Protein AF-A0A2H9LPQ9-F1 (afdb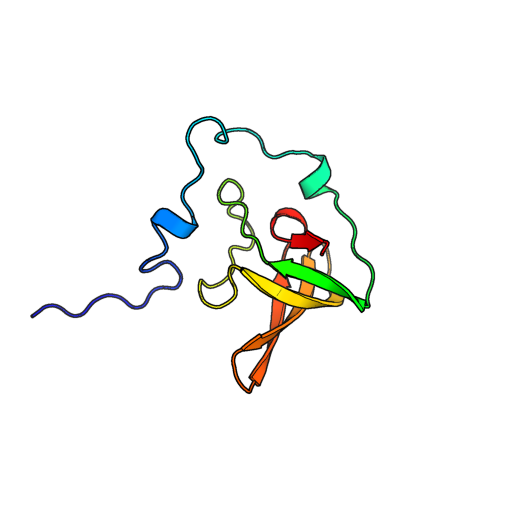_monomer_lite)

Sequence (96 aa):
MVTRCHGPQQNTRDKLKKKTGTKGKISVVKYLQEFKVGDNVLINVEPGFKKNLIHRRFMKKSGIVVEKRGEAYRVRVKDLNKEKDVFVLPVHLKRL

Radius of gyration: 14.33 Å; chains: 1; bounding box: 46×24×32 Å

Foldseek 3Di:
DDDDDPDLCPPCVVLLDDDPVRDDDQDPCLQPDDDDFFFKKFQADNNNDDPQDDRPQRHRFIFTFHDDDPQWTFTWTDNPPDIDTGTGHSSRIDGD

Secondary structure (DSSP, 8-state):
-PPPP--TTTT-TTTTPPPTTS-SPPPHHHHS----TT-EEEE---TT--TTPPPTTTTT-EEEEEEEETTEEEEEEEETTEEEEEEE-GGGEEE-

Structure (mmCIF, N/CA/C/O backbone):
data_AF-A0A2H9LPQ9-F1
#
_entry.id   AF-A0A2H9LPQ9-F1
#
loop_
_atom_site.group_PDB
_atom_site.id
_atom_site.type_symbol
_atom_site.label_atom_id
_atom_site.label_alt_id
_atom_site.label_comp_id
_atom_site.label_asym_id
_atom_site.label_entity_id
_atom_site.label_seq_id
_atom_site.pdbx_PDB_ins_code
_atom_site.Cartn_x
_atom_site.Cartn_y
_atom_site.Cartn_z
_atom_site.occupancy
_atom_site.B_iso_or_equiv
_atom_site.auth_seq_id
_atom_site.auth_comp_id
_atom_site.auth_asym_id
_atom_site.auth_atom_id
_atom_site.pdbx_PDB_model_num
ATOM 1 N N . MET A 1 1 ? 34.465 -7.090 12.716 1.00 63.09 1 MET A N 1
ATOM 2 C CA . MET A 1 1 ? 33.338 -6.276 12.199 1.00 63.09 1 MET A CA 1
ATOM 3 C C . MET A 1 1 ? 32.138 -7.204 12.033 1.00 63.09 1 MET A C 1
ATOM 5 O O . MET A 1 1 ? 32.320 -8.263 11.450 1.00 63.09 1 MET A O 1
ATOM 9 N N . VAL A 1 2 ? 30.963 -6.893 12.593 1.00 84.31 2 VAL A N 1
ATOM 10 C CA . VAL A 1 2 ? 29.794 -7.803 12.554 1.00 84.31 2 VAL A CA 1
ATOM 11 C C . VAL A 1 2 ? 28.938 -7.518 11.318 1.00 84.31 2 VAL A C 1
ATOM 13 O O . VAL A 1 2 ? 28.628 -6.361 11.024 1.00 84.31 2 VAL A O 1
ATOM 16 N N . THR A 1 3 ? 28.549 -8.566 10.592 1.00 86.38 3 THR A N 1
ATOM 17 C CA . THR A 1 3 ? 27.663 -8.474 9.426 1.00 86.38 3 THR A CA 1
ATOM 18 C C . THR A 1 3 ? 26.216 -8.235 9.858 1.00 86.38 3 THR A C 1
ATOM 20 O O . THR A 1 3 ? 25.721 -8.796 10.833 1.00 86.38 3 THR A O 1
ATOM 23 N N . ARG A 1 4 ? 25.509 -7.356 9.141 1.00 85.19 4 ARG A N 1
ATOM 24 C CA . ARG A 1 4 ? 24.104 -7.043 9.437 1.00 85.19 4 ARG A CA 1
ATOM 25 C C . ARG A 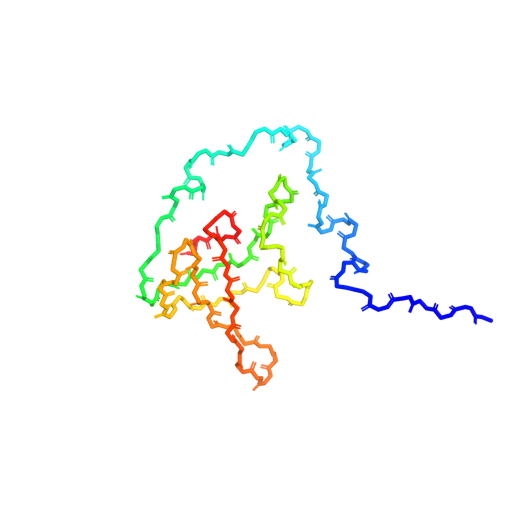1 4 ? 23.171 -8.091 8.831 1.00 85.19 4 ARG A C 1
ATOM 27 O O . ARG A 1 4 ? 23.382 -8.541 7.709 1.00 85.19 4 ARG A O 1
ATOM 34 N N . CYS A 1 5 ? 22.077 -8.394 9.526 1.00 88.19 5 CYS A N 1
ATOM 35 C CA . CYS A 1 5 ? 21.021 -9.261 9.008 1.00 88.19 5 CYS A CA 1
ATOM 36 C C . CYS A 1 5 ? 20.238 -8.577 7.873 1.00 88.19 5 CYS A C 1
ATOM 38 O O . CYS A 1 5 ? 19.763 -7.450 8.030 1.00 88.19 5 CYS A O 1
ATOM 40 N N . HIS A 1 6 ? 20.026 -9.289 6.762 1.00 88.06 6 HIS A N 1
ATOM 41 C CA . HIS A 1 6 ? 19.369 -8.782 5.546 1.00 88.06 6 HIS A CA 1
ATOM 42 C C . HIS A 1 6 ? 17.854 -9.051 5.497 1.00 88.06 6 HIS A C 1
ATOM 44 O O . HIS A 1 6 ? 17.285 -9.320 4.442 1.00 88.06 6 HIS A O 1
ATOM 50 N N . GLY A 1 7 ? 17.172 -8.968 6.641 1.00 91.12 7 GLY A N 1
ATOM 51 C CA . GLY A 1 7 ? 15.738 -9.257 6.732 1.00 91.12 7 GLY A CA 1
ATOM 52 C C . GLY A 1 7 ? 14.855 -8.241 5.985 1.00 91.12 7 GLY A C 1
ATOM 53 O O . GLY A 1 7 ? 15.273 -7.099 5.754 1.00 91.12 7 GLY A O 1
ATOM 54 N N . PRO A 1 8 ? 13.592 -8.584 5.675 1.00 89.81 8 PRO A N 1
ATOM 55 C CA . PRO A 1 8 ? 12.675 -7.760 4.870 1.00 89.81 8 PRO A CA 1
ATOM 56 C C . PRO A 1 8 ? 12.347 -6.379 5.474 1.00 89.81 8 PRO A C 1
ATOM 58 O O . PRO A 1 8 ? 11.951 -5.468 4.746 1.00 89.81 8 PRO A O 1
ATOM 61 N N . GLN A 1 9 ? 12.574 -6.196 6.782 1.00 89.88 9 GLN A N 1
ATOM 62 C CA . GLN A 1 9 ? 12.317 -4.960 7.545 1.00 89.88 9 GLN A CA 1
ATOM 63 C C . GLN A 1 9 ? 13.583 -4.264 8.094 1.00 89.88 9 GLN A C 1
ATOM 65 O O . GLN A 1 9 ? 13.510 -3.263 8.800 1.00 89.88 9 GLN A O 1
ATOM 70 N N . GLN A 1 10 ? 14.783 -4.736 7.757 1.00 92.69 10 GLN A N 1
ATOM 71 C CA . GLN A 1 10 ? 16.014 -3.967 7.980 1.00 92.69 10 GLN A CA 1
ATOM 72 C C . GLN A 1 10 ? 15.899 -2.521 7.429 1.00 92.69 10 GLN A C 1
ATOM 74 O O . GLN A 1 10 ? 15.354 -2.280 6.349 1.00 92.69 10 GLN A O 1
ATOM 79 N N . ASN A 1 11 ? 16.413 -1.537 8.171 1.00 90.44 11 ASN A N 1
ATOM 80 C CA . ASN A 1 11 ? 16.408 -0.114 7.795 1.00 90.44 11 ASN A CA 1
ATOM 81 C C . ASN A 1 11 ? 15.012 0.468 7.465 1.00 90.44 11 ASN A C 1
ATOM 83 O O . ASN A 1 11 ? 14.906 1.431 6.702 1.00 90.44 11 ASN A O 1
ATOM 87 N N . THR A 1 12 ? 13.925 -0.094 8.012 1.00 92.19 12 THR A N 1
ATOM 88 C CA . THR A 1 12 ? 12.566 0.460 7.846 1.00 92.19 12 THR A CA 1
ATOM 89 C C . THR A 1 12 ? 12.030 1.164 9.086 1.00 92.19 12 THR A C 1
ATOM 91 O O . THR A 1 12 ? 10.857 1.527 9.084 1.00 92.19 12 THR A O 1
ATOM 94 N N . ARG A 1 13 ? 12.858 1.388 10.120 1.00 91.31 13 ARG A N 1
ATOM 95 C CA . ARG A 1 13 ? 12.453 2.026 11.387 1.00 91.31 13 ARG A CA 1
ATOM 96 C C . ARG A 1 13 ? 11.611 3.278 11.147 1.00 91.31 13 ARG A C 1
ATOM 98 O O . ARG A 1 13 ? 10.479 3.326 11.605 1.00 91.31 13 ARG A O 1
ATOM 105 N N . ASP A 1 14 ? 12.118 4.233 10.370 1.00 91.12 14 ASP A N 1
ATOM 106 C CA . ASP A 1 14 ? 11.394 5.484 10.115 1.00 91.12 14 ASP A CA 1
ATOM 107 C C . ASP A 1 14 ? 10.334 5.346 9.014 1.00 91.12 14 ASP A C 1
ATOM 109 O O . ASP A 1 14 ? 9.314 6.025 9.051 1.00 91.12 14 ASP A O 1
ATOM 113 N N . LYS A 1 15 ? 10.514 4.410 8.070 1.00 90.19 15 LYS A N 1
ATOM 114 C CA . LYS A 1 15 ? 9.544 4.148 6.988 1.00 90.19 15 LYS A CA 1
ATOM 115 C C . LYS A 1 15 ? 8.233 3.551 7.506 1.00 90.19 15 LYS A C 1
ATOM 117 O O . LYS A 1 15 ? 7.180 3.834 6.950 1.00 90.19 15 LYS A O 1
ATOM 122 N N . LEU A 1 16 ? 8.308 2.729 8.552 1.00 91.94 16 LEU A N 1
ATOM 123 C CA . LEU A 1 16 ? 7.161 2.114 9.222 1.00 91.94 16 LEU A CA 1
ATOM 124 C C . LEU A 1 16 ? 6.757 2.872 10.496 1.00 91.94 16 LEU A C 1
ATOM 126 O O . LEU A 1 16 ? 5.865 2.442 11.226 1.00 91.94 16 LEU A O 1
ATOM 130 N N . LYS A 1 17 ? 7.389 4.009 10.795 1.00 92.50 17 LYS A N 1
ATOM 131 C CA . LYS A 1 17 ? 7.012 4.827 11.944 1.00 92.50 17 LYS A CA 1
ATOM 132 C C . LYS A 1 17 ? 5.828 5.714 11.573 1.00 92.50 17 LYS A C 1
ATOM 134 O O . LYS A 1 17 ? 5.906 6.531 10.662 1.00 92.50 17 LYS A O 1
ATOM 139 N N . LYS A 1 18 ? 4.739 5.609 12.334 1.00 91.06 18 LYS A N 1
ATOM 140 C CA . LYS A 1 18 ? 3.651 6.595 12.285 1.00 91.06 18 LYS A CA 1
ATOM 141 C C . LYS A 1 18 ? 4.057 7.900 12.966 1.00 91.06 18 LYS A C 1
ATOM 143 O O . LYS A 1 18 ? 4.713 7.879 14.013 1.00 91.06 18 LYS A O 1
ATOM 148 N N . LYS A 1 19 ? 3.597 9.029 12.418 1.00 91.88 19 LYS A N 1
ATOM 149 C CA . LYS A 1 19 ? 3.750 10.348 13.046 1.00 91.88 19 LYS A CA 1
ATOM 150 C C . LYS A 1 19 ? 2.970 10.385 14.363 1.00 91.88 19 LYS A C 1
ATOM 152 O O . LYS A 1 19 ? 1.870 9.830 14.457 1.00 91.88 19 LYS A O 1
ATOM 157 N N . THR A 1 20 ? 3.527 11.040 15.374 1.00 89.88 20 THR A N 1
ATOM 158 C CA . THR A 1 20 ? 2.823 11.329 16.630 1.00 89.88 20 THR A CA 1
ATOM 159 C C . THR A 1 20 ? 1.497 12.039 16.318 1.00 89.88 20 THR A C 1
ATOM 161 O O . THR A 1 20 ? 1.469 12.920 15.465 1.00 89.88 20 THR A O 1
ATOM 164 N N . GLY A 1 21 ? 0.389 11.582 16.912 1.00 87.88 21 GLY A N 1
ATOM 165 C CA . GLY A 1 21 ? -0.974 12.055 16.611 1.00 87.88 21 GLY A CA 1
ATOM 166 C C . GLY A 1 21 ? -1.723 11.285 15.511 1.00 87.88 21 GLY A C 1
ATOM 167 O O . GLY A 1 21 ? -2.942 11.297 15.489 1.00 87.88 21 GLY A O 1
ATOM 168 N N . THR A 1 22 ? -1.028 10.535 14.644 1.00 88.19 22 THR A N 1
ATOM 169 C CA . THR A 1 22 ? -1.665 9.670 13.612 1.00 88.19 22 THR A CA 1
ATOM 170 C C . THR A 1 22 ? -1.744 8.193 14.022 1.00 88.19 22 THR A C 1
ATOM 172 O O . THR A 1 22 ? -2.108 7.312 13.235 1.00 88.19 22 THR A O 1
ATOM 175 N N . LYS A 1 23 ? -1.334 7.900 15.260 1.00 86.06 23 LYS A N 1
ATOM 176 C CA . LYS A 1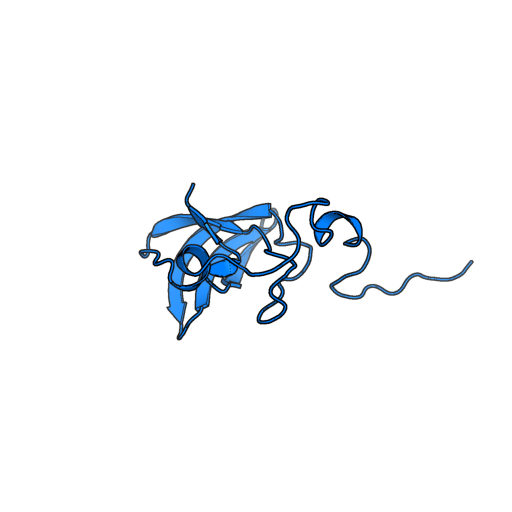 23 ? -1.388 6.565 15.862 1.00 86.06 23 LYS A CA 1
ATOM 177 C C . LYS A 1 23 ? -2.826 6.261 16.290 1.00 86.06 23 LYS A C 1
ATOM 179 O O . LYS A 1 23 ? -3.527 7.157 16.735 1.00 86.06 23 LYS A O 1
ATOM 184 N N . GLY A 1 24 ? -3.237 4.999 16.189 1.00 86.69 24 GLY A N 1
ATOM 185 C CA . GLY A 1 24 ? -4.581 4.559 16.565 1.00 86.69 24 GLY A CA 1
ATOM 186 C C . GLY A 1 24 ? -5.293 3.818 15.439 1.00 86.69 24 GLY A C 1
ATOM 187 O O . GLY A 1 24 ? -4.642 3.195 14.592 1.00 86.69 24 GLY A O 1
ATOM 188 N N . LYS A 1 25 ? -6.630 3.881 15.465 1.00 87.69 25 LYS A N 1
ATOM 189 C CA . LYS A 1 25 ? -7.519 3.173 14.536 1.00 87.69 25 LYS A CA 1
ATOM 190 C C . LYS A 1 25 ? -7.257 3.594 13.088 1.00 87.69 25 LYS A C 1
ATOM 192 O O . LYS A 1 25 ? -6.960 4.750 12.796 1.00 87.69 25 LYS A O 1
ATOM 197 N N . ILE A 1 26 ? -7.351 2.626 12.184 1.00 87.38 26 ILE A N 1
ATOM 198 C CA . ILE A 1 26 ? -7.256 2.855 10.741 1.00 87.38 26 ILE A CA 1
ATOM 199 C C . ILE A 1 26 ? -8.633 3.309 10.251 1.00 87.38 26 ILE A C 1
ATOM 201 O O . ILE A 1 26 ? -9.653 2.877 10.786 1.00 87.38 26 ILE A O 1
ATOM 205 N N . SER A 1 27 ? -8.676 4.184 9.246 1.00 88.44 27 SER A N 1
ATOM 206 C CA . SER A 1 27 ? -9.943 4.596 8.651 1.00 88.44 27 SER A CA 1
ATOM 207 C C . SER A 1 27 ? -10.602 3.428 7.914 1.00 88.44 27 SER A C 1
ATOM 209 O O . SER A 1 27 ? -9.979 2.769 7.081 1.00 88.44 27 SER A O 1
ATOM 211 N N . VAL A 1 28 ? -11.891 3.211 8.181 1.00 91.31 28 VAL A N 1
ATOM 212 C CA . VAL A 1 28 ? -12.695 2.164 7.526 1.00 91.31 28 VAL A CA 1
ATOM 213 C C . VAL A 1 28 ? -12.726 2.367 6.007 1.00 91.31 28 VAL A C 1
ATOM 215 O O . VAL A 1 28 ? -12.613 1.412 5.249 1.00 91.31 28 VAL A O 1
ATOM 218 N N . VAL A 1 29 ? -12.741 3.627 5.562 1.00 92.12 29 VAL A N 1
ATOM 219 C CA . VAL A 1 29 ? -12.696 4.007 4.141 1.00 92.12 29 VAL A CA 1
ATOM 220 C C . VAL A 1 29 ? -11.455 3.459 3.426 1.00 92.12 29 VAL A C 1
ATOM 222 O O . VAL A 1 29 ? -11.567 2.980 2.306 1.00 92.12 29 VAL A O 1
ATOM 225 N N . LYS A 1 30 ? -10.275 3.468 4.067 1.00 90.12 30 LYS A N 1
ATOM 226 C CA . LYS A 1 30 ? -9.058 2.883 3.469 1.00 90.12 30 LYS A CA 1
ATOM 227 C C . LYS A 1 30 ? -9.137 1.361 3.375 1.00 90.12 30 LYS A C 1
ATOM 229 O O . LYS A 1 30 ? -8.522 0.768 2.497 1.00 90.12 30 LYS A O 1
ATOM 234 N N . TYR A 1 31 ? -9.845 0.728 4.307 1.00 90.62 31 TYR A N 1
ATOM 235 C CA . TYR A 1 31 ? -10.000 -0.722 4.328 1.00 90.62 31 TYR A CA 1
ATOM 236 C C . TYR A 1 31 ? -10.917 -1.214 3.210 1.00 90.62 31 TYR A C 1
ATOM 238 O O . TYR A 1 31 ? -10.596 -2.188 2.538 1.00 90.62 31 TYR A O 1
ATOM 246 N N . LEU A 1 32 ? -12.019 -0.499 2.981 1.00 92.50 32 LEU A N 1
ATOM 247 C CA . LEU A 1 32 ? -13.031 -0.828 1.976 1.00 92.50 32 LEU A CA 1
ATOM 248 C C . LEU A 1 32 ? -12.766 -0.176 0.611 1.00 92.50 32 LEU A C 1
ATOM 250 O O . LEU A 1 32 ? -13.651 -0.141 -0.235 1.00 92.50 32 LEU A O 1
ATOM 254 N N . GLN A 1 33 ? -11.569 0.371 0.389 1.00 92.75 33 GLN A N 1
ATOM 255 C CA . GLN A 1 33 ? -11.257 1.046 -0.862 1.00 92.75 33 GLN A CA 1
ATOM 256 C C . GLN A 1 33 ? -11.241 0.060 -2.037 1.00 92.75 33 GLN A C 1
ATOM 258 O O . GLN A 1 33 ? -10.580 -0.983 -2.000 1.00 92.75 33 GLN A O 1
ATOM 263 N N . GLU A 1 34 ? -11.923 0.434 -3.116 1.00 94.25 34 GLU A N 1
ATOM 264 C CA . GLU A 1 34 ? -11.969 -0.338 -4.351 1.00 94.25 34 GLU A CA 1
ATOM 265 C C . GLU A 1 34 ? -11.100 0.287 -5.441 1.00 94.25 34 GLU A C 1
ATOM 267 O O . GLU A 1 34 ? -11.006 1.511 -5.563 1.00 94.25 34 GLU A O 1
ATOM 272 N N . PHE A 1 35 ? -10.466 -0.574 -6.236 1.00 95.06 35 PHE A N 1
ATOM 273 C CA . PHE A 1 35 ? -9.650 -0.186 -7.382 1.00 95.06 35 PHE A CA 1
ATOM 274 C C . PHE A 1 35 ? -10.072 -0.981 -8.611 1.00 95.06 35 PHE A C 1
ATOM 276 O O . PHE A 1 35 ? -10.399 -2.169 -8.512 1.00 95.06 35 PHE A O 1
ATOM 283 N N . LYS A 1 36 ? -10.043 -0.327 -9.770 1.00 95.25 36 LYS A N 1
ATOM 284 C CA . LYS A 1 36 ? -10.319 -0.955 -11.060 1.00 95.25 36 LYS A CA 1
ATOM 285 C C . LYS A 1 36 ? -9.019 -1.409 -11.713 1.00 95.25 36 LYS A C 1
ATOM 287 O O . LYS A 1 36 ? -7.939 -0.884 -11.446 1.00 95.25 36 LYS A O 1
ATOM 292 N N . VAL A 1 37 ? -9.129 -2.402 -12.589 1.00 95.81 37 VAL A N 1
ATOM 293 C CA . VAL A 1 37 ? -8.013 -2.815 -13.444 1.00 95.81 37 VAL A CA 1
ATOM 294 C C . VAL A 1 37 ? -7.612 -1.634 -14.329 1.00 95.81 37 VAL A C 1
ATOM 296 O O . VAL A 1 37 ? -8.473 -0.974 -14.904 1.00 95.81 37 VAL A O 1
ATOM 299 N N . GLY A 1 38 ? -6.313 -1.352 -14.402 1.00 95.56 38 GLY A N 1
ATOM 300 C CA . GLY A 1 38 ? -5.757 -0.196 -15.104 1.00 95.56 38 GLY A CA 1
ATOM 301 C C . GLY A 1 38 ? -5.562 1.052 -14.237 1.00 95.56 38 GLY A C 1
ATOM 302 O O . GLY A 1 38 ? -4.907 1.986 -14.691 1.00 95.56 38 GLY A O 1
ATOM 303 N N . ASP A 1 39 ? -6.053 1.081 -12.991 1.00 96.25 39 ASP A N 1
ATOM 304 C CA . ASP A 1 39 ? -5.832 2.231 -12.108 1.00 96.25 39 ASP A CA 1
ATOM 305 C C . ASP A 1 39 ? -4.349 2.372 -11.719 1.00 96.25 39 ASP A C 1
ATOM 307 O O . ASP A 1 39 ? -3.681 1.401 -11.339 1.00 96.25 39 ASP A O 1
ATOM 311 N N . ASN A 1 40 ? -3.864 3.617 -11.744 1.00 96.19 40 ASN A N 1
ATOM 312 C CA . ASN A 1 40 ? -2.556 3.990 -11.218 1.00 96.19 40 ASN A CA 1
ATOM 313 C C . ASN A 1 40 ? -2.622 4.126 -9.695 1.00 96.19 40 ASN A C 1
ATOM 315 O O . ASN A 1 40 ? -3.382 4.929 -9.143 1.00 96.19 40 ASN A O 1
ATOM 319 N N . VAL A 1 41 ? -1.790 3.352 -9.006 1.00 96.75 41 VAL A N 1
ATOM 320 C CA . VAL A 1 41 ? -1.757 3.308 -7.544 1.00 96.75 41 VAL A CA 1
ATOM 321 C C . VAL A 1 41 ? -0.342 3.476 -7.015 1.00 96.75 41 VAL A C 1
ATOM 323 O O . VAL A 1 41 ? 0.636 2.989 -7.580 1.00 96.75 41 VAL A O 1
ATOM 326 N N . LEU A 1 42 ? -0.235 4.156 -5.880 1.00 95.88 42 LEU A N 1
ATOM 327 C CA . LEU A 1 42 ? 0.970 4.258 -5.076 1.00 95.88 42 LEU A CA 1
ATOM 328 C C . LEU A 1 42 ? 0.903 3.249 -3.929 1.00 95.88 42 LEU A C 1
ATOM 330 O O . LEU A 1 42 ? -0.035 3.259 -3.130 1.00 95.88 42 LEU A O 1
ATOM 334 N N . ILE A 1 43 ? 1.943 2.431 -3.795 1.00 94.94 43 ILE A N 1
ATOM 335 C CA . ILE A 1 43 ? 2.112 1.518 -2.666 1.00 94.94 43 ILE A CA 1
ATOM 336 C C . ILE A 1 43 ? 2.598 2.321 -1.458 1.00 94.94 43 ILE A C 1
ATOM 338 O O . ILE A 1 43 ? 3.791 2.595 -1.305 1.00 94.94 43 ILE A O 1
ATOM 342 N N . ASN A 1 44 ? 1.679 2.702 -0.577 1.00 93.25 44 ASN A N 1
ATOM 343 C CA . ASN A 1 44 ? 1.975 3.426 0.652 1.00 93.25 44 ASN A CA 1
ATOM 344 C C . ASN A 1 44 ? 1.573 2.587 1.868 1.00 93.25 44 ASN A C 1
ATOM 346 O O . ASN A 1 44 ? 0.407 2.520 2.249 1.00 93.25 44 ASN A O 1
ATOM 350 N N . VAL A 1 45 ? 2.563 1.943 2.487 1.00 93.44 45 VAL A N 1
ATOM 351 C CA . VAL A 1 45 ? 2.333 1.014 3.596 1.00 93.44 45 VAL A CA 1
ATOM 352 C C . VAL A 1 45 ? 1.827 1.761 4.826 1.00 93.44 45 VAL A C 1
ATOM 354 O O . VAL A 1 45 ? 2.574 2.480 5.480 1.00 93.44 45 VAL A O 1
ATOM 357 N N . GLU A 1 46 ? 0.559 1.543 5.161 1.00 92.12 46 GLU A N 1
ATOM 358 C CA . GLU A 1 46 ? -0.045 1.895 6.447 1.00 92.12 46 GLU A CA 1
ATOM 359 C C . GLU A 1 46 ? 0.550 1.054 7.605 1.00 92.12 46 GLU A C 1
ATOM 361 O O . GLU A 1 46 ? 0.196 -0.115 7.752 1.00 92.12 46 GLU A O 1
ATOM 366 N N . PRO A 1 47 ? 1.409 1.607 8.487 1.00 90.31 47 PRO A N 1
ATOM 367 C CA . PRO A 1 47 ? 2.154 0.789 9.452 1.00 90.31 47 PRO A CA 1
ATOM 368 C C . PRO A 1 47 ? 1.320 0.259 10.626 1.00 90.31 47 PRO A C 1
ATOM 370 O O . PRO A 1 47 ? 1.769 -0.606 11.374 1.00 90.31 47 PRO A O 1
ATOM 373 N N . GLY A 1 48 ? 0.114 0.804 10.818 1.00 89.06 48 GLY A N 1
ATOM 374 C CA . GLY A 1 48 ? -0.831 0.330 11.834 1.00 89.06 48 GLY A CA 1
ATOM 375 C C . GLY A 1 48 ? -1.491 -0.994 11.455 1.00 89.06 48 GLY A C 1
ATOM 376 O O . GLY A 1 48 ? -2.091 -1.634 12.311 1.00 89.06 48 GLY A O 1
ATOM 377 N N . PHE A 1 49 ? -1.367 -1.406 10.191 1.00 90.50 49 PHE A N 1
ATOM 378 C CA . PHE A 1 49 ? -1.911 -2.646 9.671 1.00 90.50 49 PHE A CA 1
ATOM 379 C C . PHE A 1 49 ? -0.761 -3.572 9.275 1.00 90.50 49 PHE A C 1
ATOM 381 O O . PHE A 1 49 ? 0.056 -3.229 8.425 1.00 90.50 49 PHE A O 1
ATOM 388 N N . LYS A 1 50 ? -0.651 -4.730 9.935 1.00 87.25 50 LYS A N 1
ATOM 389 C CA . LYS A 1 50 ? 0.485 -5.647 9.734 1.00 87.25 50 LYS A CA 1
ATOM 390 C C . LYS A 1 50 ? 0.206 -6.775 8.735 1.00 87.25 50 LYS A C 1
ATOM 392 O O . LYS A 1 50 ? 1.152 -7.411 8.273 1.00 87.25 50 LYS A O 1
ATOM 397 N N . LYS A 1 51 ? -1.063 -7.052 8.414 1.00 88.62 51 LYS A N 1
ATOM 398 C CA . LYS A 1 51 ? -1.436 -8.107 7.458 1.00 88.62 51 LYS A CA 1
ATOM 399 C C . LYS A 1 51 ? -0.978 -7.683 6.060 1.00 88.62 51 LYS A C 1
ATOM 401 O O . LYS A 1 51 ? -1.256 -6.568 5.644 1.00 88.62 51 LYS A O 1
ATOM 406 N N . ASN A 1 52 ? -0.303 -8.588 5.347 1.00 89.81 52 ASN A N 1
ATOM 407 C CA . ASN A 1 52 ? 0.252 -8.343 4.010 1.00 89.81 52 ASN A CA 1
ATOM 408 C C . ASN A 1 52 ? 1.245 -7.158 3.958 1.00 89.81 52 ASN A C 1
ATOM 410 O O . ASN A 1 52 ? 1.148 -6.248 3.134 1.00 89.81 52 ASN A O 1
ATOM 414 N N . LEU A 1 53 ? 2.215 -7.172 4.877 1.00 88.62 53 LEU A N 1
ATOM 415 C CA . LEU A 1 53 ? 3.325 -6.225 4.880 1.00 88.62 53 LEU A CA 1
ATOM 416 C C . LEU A 1 53 ? 4.254 -6.482 3.692 1.00 88.62 53 LEU A C 1
ATOM 418 O O . LEU A 1 53 ? 4.801 -7.568 3.510 1.00 88.62 53 LEU A O 1
ATOM 422 N N . ILE A 1 54 ? 4.467 -5.437 2.907 1.00 91.69 54 ILE A N 1
ATOM 423 C CA . ILE A 1 54 ? 5.216 -5.508 1.658 1.00 91.69 54 ILE A CA 1
ATOM 424 C C . ILE A 1 54 ? 6.715 -5.381 1.942 1.00 91.69 54 ILE A C 1
ATOM 426 O O . ILE A 1 54 ? 7.143 -4.657 2.846 1.00 91.69 54 ILE A O 1
ATOM 430 N N . HIS A 1 55 ? 7.540 -6.040 1.126 1.00 92.38 55 HIS A N 1
ATOM 431 C CA . HIS A 1 55 ? 8.991 -5.891 1.194 1.00 92.38 55 HIS A CA 1
ATOM 432 C C . HIS A 1 55 ? 9.417 -4.422 1.005 1.00 92.38 55 HIS A C 1
ATOM 434 O O . HIS A 1 55 ? 8.912 -3.727 0.119 1.00 92.38 55 HIS A O 1
ATOM 440 N N . ARG A 1 56 ? 10.420 -3.952 1.770 1.00 91.75 56 ARG A N 1
ATOM 441 C CA . ARG A 1 56 ? 10.856 -2.535 1.779 1.00 91.75 56 ARG A CA 1
ATOM 442 C C . ARG A 1 56 ? 11.190 -1.931 0.415 1.00 91.75 56 ARG A C 1
ATOM 444 O O . ARG A 1 56 ? 11.192 -0.713 0.272 1.00 91.75 56 ARG A O 1
ATOM 451 N N . ARG A 1 57 ? 11.522 -2.778 -0.560 1.00 91.38 57 ARG A N 1
ATOM 452 C CA . ARG A 1 57 ? 11.887 -2.385 -1.927 1.00 91.38 57 ARG A CA 1
ATOM 453 C C . ARG A 1 57 ? 10.706 -1.800 -2.704 1.00 91.38 57 ARG A C 1
ATOM 455 O O . ARG A 1 57 ? 10.910 -0.917 -3.528 1.00 91.38 57 ARG A O 1
ATOM 462 N N . PHE A 1 58 ? 9.496 -2.275 -2.422 1.00 93.38 58 PHE A N 1
ATOM 463 C CA . PHE A 1 58 ? 8.283 -1.858 -3.127 1.00 93.38 58 PHE A CA 1
ATOM 464 C C . PHE A 1 58 ? 7.504 -0.771 -2.378 1.00 93.38 58 PHE A C 1
ATOM 466 O O . PHE A 1 58 ? 6.534 -0.234 -2.902 1.00 93.38 58 PHE A O 1
ATOM 473 N N . MET A 1 59 ? 7.934 -0.406 -1.166 1.00 92.62 59 MET A N 1
ATOM 474 C CA . MET A 1 59 ? 7.366 0.736 -0.452 1.00 92.62 59 MET A CA 1
ATOM 475 C C . MET A 1 59 ? 7.584 2.020 -1.259 1.00 92.62 59 MET A C 1
ATOM 477 O O . MET A 1 59 ? 8.695 2.282 -1.721 1.00 92.62 59 MET A O 1
ATOM 481 N N . LYS A 1 60 ? 6.537 2.843 -1.368 1.00 92.19 60 LYS A N 1
ATOM 482 C CA . LYS A 1 60 ? 6.504 4.112 -2.113 1.00 92.19 60 LYS A CA 1
ATOM 483 C C . LYS A 1 60 ? 6.738 3.980 -3.621 1.00 92.19 60 LYS A C 1
ATOM 485 O O . LYS A 1 60 ? 7.084 4.964 -4.268 1.00 92.19 60 LYS A O 1
ATOM 490 N N . LYS A 1 61 ? 6.559 2.789 -4.190 1.00 94.44 61 LYS A N 1
ATOM 491 C CA . LYS A 1 61 ? 6.555 2.605 -5.644 1.00 94.44 61 LYS A CA 1
ATOM 492 C C . LYS A 1 61 ? 5.151 2.810 -6.199 1.00 94.44 61 LYS A C 1
ATOM 494 O O . LYS A 1 61 ? 4.174 2.434 -5.555 1.00 94.44 61 LYS A O 1
ATOM 499 N N . SER A 1 62 ? 5.065 3.407 -7.380 1.00 95.38 62 SER A N 1
ATOM 500 C CA . SER A 1 62 ? 3.844 3.437 -8.177 1.00 95.38 62 SER A CA 1
ATOM 501 C C . SER A 1 62 ? 3.747 2.188 -9.051 1.00 95.38 62 SER A C 1
ATOM 503 O O . SER A 1 62 ? 4.757 1.552 -9.374 1.00 95.38 62 SER A O 1
ATOM 505 N N . GLY A 1 63 ? 2.525 1.827 -9.410 1.00 95.50 63 GLY A N 1
ATOM 506 C CA . GLY A 1 63 ? 2.239 0.699 -10.277 1.00 95.50 63 GLY A CA 1
ATOM 507 C C . GLY A 1 63 ? 0.808 0.730 -10.791 1.00 95.50 63 GLY A C 1
ATOM 508 O O . GLY A 1 63 ? 0.037 1.632 -10.461 1.00 95.50 63 GLY A 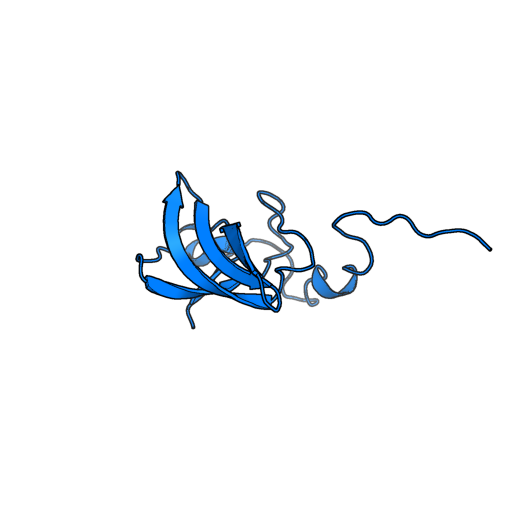O 1
ATOM 509 N N . ILE A 1 64 ? 0.476 -0.278 -11.588 1.00 97.06 64 ILE A N 1
ATOM 510 C CA . ILE A 1 64 ? -0.835 -0.420 -12.226 1.00 97.06 64 ILE A CA 1
ATOM 511 C C . ILE A 1 64 ? -1.531 -1.647 -11.647 1.00 97.06 64 ILE A C 1
ATOM 513 O O . ILE A 1 64 ? -0.915 -2.710 -11.507 1.00 97.06 64 ILE A O 1
ATOM 517 N N . VAL A 1 65 ? -2.810 -1.514 -11.305 1.00 97.44 65 VAL A N 1
ATOM 518 C CA . VAL 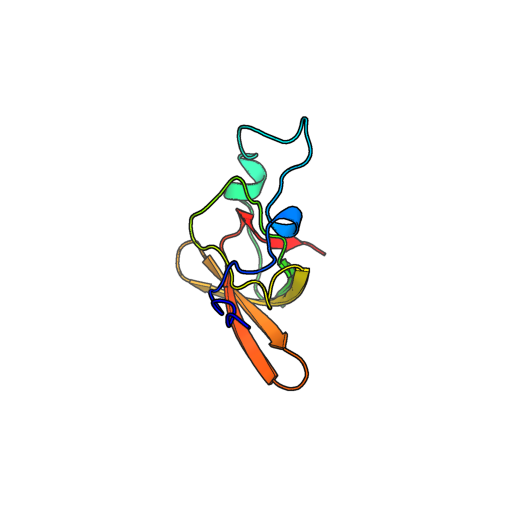A 1 65 ? -3.638 -2.646 -10.869 1.00 97.44 65 VAL A CA 1
ATOM 519 C C . VAL A 1 65 ? -3.947 -3.537 -12.069 1.00 97.44 65 VAL A C 1
ATOM 521 O O . VAL A 1 65 ? -4.543 -3.086 -13.042 1.00 97.44 65 VAL A O 1
ATOM 524 N N . VAL A 1 66 ? -3.556 -4.809 -12.004 1.00 97.25 66 VAL A N 1
ATOM 525 C CA . VAL A 1 66 ? -3.765 -5.774 -13.096 1.00 97.25 66 VAL A CA 1
ATOM 526 C C . VAL A 1 66 ? -4.985 -6.653 -12.847 1.00 97.25 66 VAL A C 1
ATOM 528 O O . VAL A 1 66 ? -5.743 -6.932 -13.765 1.00 97.25 66 VAL A O 1
ATOM 531 N N . GLU A 1 67 ? -5.177 -7.103 -11.610 1.00 96.12 67 GLU A N 1
ATOM 532 C CA . GLU A 1 67 ? -6.316 -7.940 -11.222 1.00 96.12 67 GLU A CA 1
ATOM 533 C C . GLU A 1 67 ? -6.590 -7.818 -9.720 1.00 96.12 67 GLU A C 1
ATOM 535 O O . GLU A 1 67 ? -5.732 -7.382 -8.943 1.00 96.12 67 GLU A O 1
ATOM 540 N N . LYS A 1 68 ? -7.778 -8.258 -9.302 1.00 95.44 68 LYS A N 1
ATOM 541 C CA . LYS A 1 68 ? -8.129 -8.474 -7.896 1.00 95.44 68 LYS A CA 1
ATOM 542 C C . LYS A 1 68 ? -8.053 -9.970 -7.596 1.00 95.44 68 LYS A C 1
ATOM 544 O O . LYS A 1 68 ? -8.641 -10.775 -8.312 1.00 95.44 68 LYS A O 1
ATOM 549 N N . ARG A 1 69 ? -7.332 -10.345 -6.538 1.00 94.00 69 ARG A N 1
ATOM 550 C CA . ARG A 1 69 ? -7.198 -11.724 -6.054 1.00 94.00 69 ARG A CA 1
ATOM 551 C C . ARG A 1 69 ? -7.622 -11.782 -4.587 1.00 94.00 69 ARG A C 1
ATOM 553 O O . ARG A 1 69 ? -6.860 -11.413 -3.692 1.00 94.00 69 ARG A O 1
ATOM 560 N N . GLY A 1 70 ? -8.848 -12.244 -4.347 1.00 92.81 70 GLY A N 1
ATOM 561 C CA . GLY A 1 70 ? -9.472 -12.191 -3.023 1.00 92.81 70 GLY A CA 1
ATOM 562 C C . GLY A 1 70 ? -9.631 -10.744 -2.539 1.00 92.81 70 GLY A C 1
ATOM 563 O O . GLY A 1 70 ? -10.161 -9.899 -3.258 1.00 92.81 70 GLY A O 1
ATOM 564 N N . GLU A 1 71 ? -9.140 -10.448 -1.333 1.00 92.06 71 GLU A N 1
ATOM 565 C CA . GLU A 1 71 ? -9.122 -9.087 -0.764 1.00 92.06 71 GLU A CA 1
ATOM 566 C C . GLU A 1 71 ? -7.980 -8.210 -1.309 1.00 92.06 71 GLU A C 1
ATOM 568 O O . GLU A 1 71 ? -7.992 -6.993 -1.130 1.00 92.06 71 GLU A O 1
ATOM 573 N N . ALA A 1 72 ? -6.960 -8.814 -1.926 1.00 94.44 72 ALA A N 1
ATOM 574 C CA . ALA A 1 72 ? -5.764 -8.114 -2.380 1.00 94.44 72 ALA A CA 1
ATOM 575 C C . ALA A 1 72 ? -5.825 -7.791 -3.877 1.00 94.44 72 ALA A C 1
ATOM 577 O O . ALA A 1 72 ? -6.513 -8.445 -4.660 1.00 94.44 72 ALA A O 1
ATOM 578 N N . TYR A 1 73 ? -5.038 -6.806 -4.288 1.00 95.75 73 TYR A N 1
ATOM 579 C CA . TYR A 1 73 ? -4.847 -6.427 -5.681 1.00 95.75 73 TYR A CA 1
ATOM 580 C C . TYR A 1 73 ? -3.461 -6.851 -6.148 1.00 95.75 73 TYR A C 1
ATOM 582 O O . TYR A 1 73 ? -2.477 -6.694 -5.419 1.00 95.75 73 TYR A O 1
ATOM 590 N N . ARG A 1 74 ? -3.373 -7.377 -7.371 1.00 96.38 74 ARG A N 1
ATOM 591 C CA . ARG A 1 74 ? -2.100 -7.602 -8.055 1.00 96.38 74 ARG A CA 1
ATOM 592 C C . ARG A 1 74 ? -1.682 -6.293 -8.710 1.00 96.38 74 ARG A C 1
ATOM 594 O O . ARG A 1 74 ? -2.301 -5.858 -9.679 1.00 96.38 74 ARG A O 1
ATOM 601 N N . VAL A 1 75 ? -0.641 -5.673 -8.173 1.00 96.44 75 VAL A N 1
ATOM 602 C CA . VAL A 1 75 ? -0.085 -4.417 -8.679 1.00 96.44 75 VAL A CA 1
ATOM 603 C C . VAL A 1 75 ? 1.213 -4.714 -9.408 1.00 96.44 75 VAL A C 1
ATOM 605 O O . VAL A 1 75 ? 2.150 -5.256 -8.817 1.00 96.44 75 VAL A O 1
ATOM 608 N N . ARG A 1 76 ? 1.280 -4.339 -10.684 1.00 96.88 76 ARG A N 1
ATOM 609 C CA . ARG A 1 76 ? 2.507 -4.426 -11.470 1.00 96.88 76 ARG A CA 1
ATOM 610 C C . ARG A 1 76 ? 3.371 -3.211 -11.190 1.00 96.88 76 ARG A C 1
ATOM 612 O O . ARG A 1 76 ? 2.946 -2.074 -11.394 1.00 96.88 76 ARG A O 1
ATOM 619 N N . VAL A 1 77 ? 4.584 -3.462 -10.716 1.00 96.12 77 VAL A N 1
ATOM 620 C CA . VAL A 1 77 ? 5.562 -2.443 -10.337 1.00 96.12 77 VAL A CA 1
ATOM 621 C C . V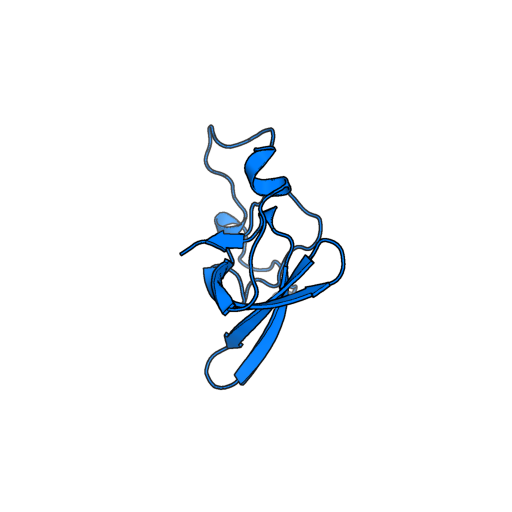AL A 1 77 ? 6.851 -2.676 -11.107 1.00 96.12 77 VAL A C 1
ATOM 623 O O . VAL A 1 77 ? 7.332 -3.804 -11.228 1.00 96.12 77 VAL A O 1
ATOM 626 N N . LYS A 1 78 ? 7.458 -1.588 -11.578 1.00 93.88 78 LYS A N 1
ATOM 627 C CA . LYS A 1 78 ? 8.775 -1.622 -12.208 1.00 93.88 78 LYS A CA 1
ATOM 628 C C . LYS A 1 78 ? 9.874 -1.494 -11.144 1.00 93.88 78 LYS A C 1
ATOM 630 O O . LYS A 1 78 ? 10.058 -0.441 -10.527 1.00 93.88 78 LYS A O 1
ATOM 635 N N . ASP A 1 79 ? 10.599 -2.585 -10.905 1.00 91.88 79 ASP A N 1
ATOM 636 C CA . ASP A 1 79 ? 11.803 -2.618 -10.070 1.00 91.88 79 ASP A CA 1
ATOM 637 C C . ASP A 1 79 ? 13.028 -2.464 -10.976 1.00 91.88 79 ASP A C 1
ATOM 639 O O . ASP A 1 79 ? 13.571 -3.445 -11.488 1.00 91.88 79 ASP A O 1
ATOM 643 N N . LEU A 1 80 ? 13.426 -1.209 -11.204 1.00 89.25 80 LEU A N 1
ATOM 644 C CA . LEU A 1 80 ? 14.471 -0.824 -12.160 1.00 89.25 80 LEU A CA 1
ATOM 645 C C . LEU A 1 80 ? 14.116 -1.280 -13.585 1.00 89.25 80 LEU A C 1
ATOM 647 O O . LEU A 1 80 ? 13.228 -0.702 -14.201 1.00 89.25 80 LEU A O 1
ATOM 651 N N . ASN A 1 81 ? 14.767 -2.327 -14.090 1.00 92.62 81 ASN A N 1
ATOM 652 C CA . ASN A 1 81 ? 14.536 -2.857 -15.436 1.00 92.62 81 ASN A CA 1
ATOM 653 C C . ASN A 1 81 ? 13.593 -4.064 -15.453 1.00 92.62 81 ASN A C 1
ATOM 655 O O . ASN A 1 81 ? 13.274 -4.561 -16.528 1.00 92.62 81 ASN A O 1
ATOM 659 N N . LYS A 1 82 ? 13.149 -4.551 -14.287 1.00 94.88 82 LYS A N 1
ATOM 660 C CA . LYS A 1 82 ? 12.321 -5.756 -14.195 1.00 94.88 82 LYS A CA 1
ATOM 661 C C . LYS A 1 82 ? 10.919 -5.428 -13.708 1.00 94.88 82 LYS A C 1
ATOM 663 O O . LYS A 1 82 ? 10.743 -4.805 -12.660 1.00 94.88 82 LYS A O 1
ATOM 668 N N . GLU A 1 83 ? 9.924 -5.907 -14.439 1.00 95.25 83 GLU A N 1
ATOM 669 C CA . GLU A 1 83 ? 8.536 -5.881 -13.994 1.00 95.25 83 GLU A CA 1
ATOM 670 C C . GLU A 1 83 ? 8.292 -6.980 -12.963 1.00 95.25 83 GLU A C 1
ATOM 672 O O . GLU A 1 83 ? 8.781 -8.108 -13.091 1.00 95.25 83 GLU A O 1
ATOM 677 N N . LYS A 1 84 ? 7.579 -6.626 -11.896 1.00 95.31 84 LYS A N 1
ATOM 678 C CA . LYS A 1 84 ? 7.228 -7.539 -10.812 1.00 95.31 84 LYS A CA 1
ATOM 679 C C . LYS A 1 84 ? 5.790 -7.307 -10.399 1.00 95.31 84 LYS A C 1
ATOM 681 O O . LYS A 1 84 ? 5.357 -6.166 -10.258 1.00 95.31 84 LYS A O 1
ATOM 686 N N . ASP A 1 85 ? 5.100 -8.401 -10.130 1.00 94.94 85 ASP A N 1
ATOM 687 C CA . ASP A 1 85 ? 3.761 -8.368 -9.570 1.00 94.94 85 ASP A CA 1
ATOM 688 C C . ASP A 1 85 ? 3.845 -8.439 -8.043 1.00 94.94 85 ASP A C 1
ATOM 690 O O . ASP A 1 85 ? 4.538 -9.286 -7.471 1.00 94.94 85 ASP A O 1
ATOM 694 N N . VAL A 1 86 ? 3.147 -7.524 -7.376 1.00 94.75 86 VAL A N 1
ATOM 695 C CA . VAL A 1 86 ? 3.074 -7.443 -5.917 1.00 94.75 86 VAL A CA 1
ATOM 696 C C . VAL A 1 86 ? 1.613 -7.541 -5.503 1.00 94.75 86 VAL A C 1
ATOM 698 O O . VAL A 1 86 ? 0.773 -6.793 -5.996 1.00 94.75 86 VAL A O 1
ATOM 701 N N . PHE A 1 87 ? 1.302 -8.450 -4.582 1.00 95.31 87 PHE A N 1
ATOM 702 C CA . PHE A 1 87 ? -0.039 -8.574 -4.017 1.00 95.31 87 PHE A CA 1
ATOM 703 C C . PHE A 1 87 ? -0.179 -7.646 -2.820 1.00 95.31 87 PHE A C 1
ATOM 705 O O . PHE A 1 87 ? 0.521 -7.814 -1.824 1.00 95.31 87 PHE A O 1
ATOM 712 N N . VAL A 1 88 ? -1.082 -6.674 -2.906 1.00 95.50 88 VAL A N 1
ATOM 713 C CA . VAL A 1 88 ? -1.209 -5.611 -1.908 1.00 95.50 88 VAL A CA 1
ATOM 714 C C . VAL A 1 88 ? -2.662 -5.445 -1.487 1.00 95.50 88 VAL A C 1
ATOM 716 O O . VAL A 1 88 ? -3.562 -5.428 -2.321 1.00 95.50 88 VAL A O 1
ATOM 719 N N . LEU A 1 89 ? -2.899 -5.314 -0.183 1.00 95.19 89 LEU A N 1
ATOM 720 C CA . LEU A 1 89 ? -4.223 -4.984 0.345 1.00 95.19 89 LEU A CA 1
ATOM 721 C C . LEU A 1 89 ? -4.571 -3.509 0.086 1.00 95.19 89 LEU A C 1
ATOM 723 O O . LEU A 1 89 ? -3.671 -2.667 0.126 1.00 95.19 89 LEU A O 1
ATOM 727 N N . PRO A 1 90 ? -5.860 -3.166 -0.094 1.00 94.56 90 PRO A N 1
ATOM 728 C CA . PRO A 1 90 ? -6.298 -1.795 -0.376 1.00 94.56 90 PRO A CA 1
ATOM 729 C C . PRO A 1 90 ? -5.816 -0.781 0.665 1.00 94.56 90 PRO A C 1
ATOM 731 O O . PRO A 1 90 ? -5.432 0.327 0.310 1.00 94.56 90 PRO A O 1
ATOM 734 N N . VAL A 1 91 ? -5.703 -1.200 1.931 1.00 94.56 91 VAL A N 1
ATOM 735 C CA . VAL A 1 91 ? -5.186 -0.393 3.051 1.00 94.56 91 VAL A CA 1
ATOM 736 C C . VAL A 1 91 ? -3.796 0.199 2.774 1.00 94.56 91 VAL A C 1
ATOM 738 O O . VAL A 1 91 ? -3.456 1.264 3.295 1.00 94.56 91 VAL A O 1
ATOM 741 N N . HIS A 1 92 ? -2.974 -0.496 1.987 1.00 94.38 92 HIS A N 1
ATOM 742 C CA . HIS A 1 92 ? -1.610 -0.091 1.645 1.00 94.38 92 HIS A CA 1
ATOM 743 C C . HIS A 1 92 ? -1.501 0.553 0.256 1.00 94.38 92 HIS A C 1
ATOM 745 O O . HIS A 1 92 ? -0.390 0.819 -0.211 1.00 94.38 92 HIS A O 1
ATOM 751 N N . LEU A 1 93 ? -2.624 0.788 -0.419 1.00 94.31 93 LEU A N 1
ATOM 752 C CA . LEU A 1 93 ? -2.677 1.459 -1.709 1.00 94.31 93 LEU A CA 1
ATOM 753 C C . LEU A 1 93 ? -3.234 2.870 -1.542 1.00 94.31 93 LEU A C 1
ATOM 755 O O . LEU A 1 93 ? -4.052 3.159 -0.673 1.00 94.31 93 LEU A O 1
ATOM 759 N N . LYS A 1 94 ? -2.771 3.771 -2.400 1.00 93.50 94 LYS A N 1
ATOM 760 C CA . LYS A 1 94 ? -3.317 5.116 -2.543 1.00 93.50 94 LYS A CA 1
ATOM 761 C C . LYS A 1 94 ? -3.509 5.387 -4.027 1.00 93.50 94 LYS A C 1
ATOM 763 O O . LYS A 1 94 ? -2.580 5.178 -4.799 1.00 93.50 94 LYS A O 1
ATOM 768 N N . ARG A 1 95 ? -4.697 5.846 -4.418 1.00 92.12 95 ARG A N 1
ATOM 769 C CA . ARG A 1 95 ? -4.959 6.271 -5.797 1.00 92.12 95 ARG A CA 1
ATOM 770 C C . ARG A 1 95 ? -4.116 7.509 -6.121 1.00 92.12 95 ARG A C 1
ATOM 772 O O . ARG A 1 95 ? -3.980 8.378 -5.251 1.00 92.12 95 ARG A O 1
ATOM 779 N N . LEU A 1 96 ? -3.517 7.524 -7.310 1.00 87.56 96 LEU A N 1
ATOM 780 C CA . LEU A 1 96 ? -2.844 8.695 -7.879 1.00 87.56 96 LEU A CA 1
ATOM 781 C C . LEU A 1 96 ? -3.830 9.546 -8.675 1.00 87.56 96 LEU A C 1
ATOM 783 O O . LEU A 1 96 ? -4.766 8.954 -9.258 1.00 87.56 96 LEU A O 1
#

pLDDT: mean 92.09, std 4.29, range [63.09, 97.44]